Protein AF-A0A321LHD3-F1 (afdb_monomer_lite)

Sequence (73 aa):
MPYEVYLYSIPKVSDDGKQSIPGPDSKRQEFASVDQARSFVNENKDKYDRIVLMESGGDGQKVVERYVDGNQA

Structure (mmCIF, N/CA/C/O backbone):
data_AF-A0A321LHD3-F1
#
_entry.id   AF-A0A321LHD3-F1
#
loop_
_atom_site.group_PDB
_atom_site.id
_atom_site.type_symbol
_atom_site.label_atom_id
_atom_site.label_alt_id
_atom_site.label_comp_id
_atom_site.label_asym_id
_atom_site.label_entity_id
_atom_site.label_seq_id
_atom_site.pdbx_PDB_ins_code
_atom_site.Cartn_x
_atom_site.Cartn_y
_atom_site.Cartn_z
_atom_site.occupancy
_atom_site.B_iso_or_equiv
_atom_site.auth_seq_id
_atom_site.auth_comp_id
_atom_site.auth_asym_id
_atom_site.auth_atom_id
_atom_site.pdbx_PDB_model_num
ATOM 1 N N . MET A 1 1 ? 9.390 1.454 -14.060 1.00 69.19 1 MET A N 1
ATOM 2 C CA . MET A 1 1 ? 8.033 0.870 -14.043 1.00 69.19 1 MET A CA 1
ATOM 3 C C . MET A 1 1 ? 7.269 1.572 -12.929 1.00 69.19 1 MET A C 1
ATOM 5 O O . MET A 1 1 ? 7.888 1.770 -11.887 1.00 69.19 1 MET A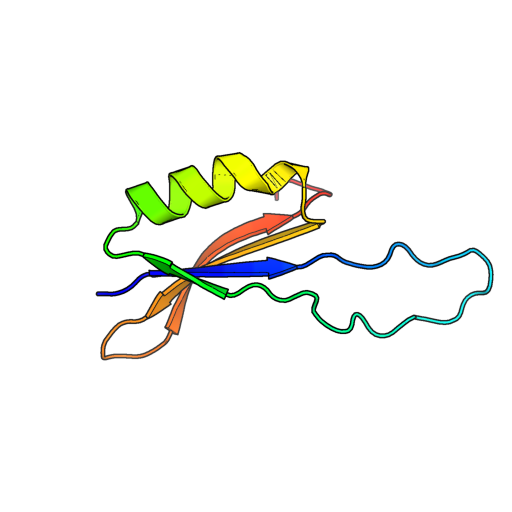 O 1
ATOM 9 N N . PRO A 1 2 ? 6.038 2.062 -13.155 1.00 84.75 2 PRO A N 1
ATOM 10 C CA . PRO A 1 2 ? 5.274 2.760 -12.123 1.00 84.75 2 PRO A CA 1
ATOM 11 C C . PRO A 1 2 ? 4.786 1.800 -11.031 1.00 84.75 2 PRO A C 1
ATOM 13 O O . PRO A 1 2 ? 4.417 0.657 -11.299 1.00 84.75 2 PRO A O 1
ATOM 16 N N . TYR A 1 3 ? 4.769 2.291 -9.798 1.00 88.25 3 TYR A N 1
ATOM 17 C CA . TYR A 1 3 ? 4.223 1.599 -8.636 1.00 88.25 3 TYR A CA 1
ATOM 18 C C . TYR A 1 3 ? 2.897 2.240 -8.251 1.00 88.25 3 TYR A C 1
ATOM 20 O O . TYR A 1 3 ? 2.777 3.459 -8.267 1.00 88.25 3 TYR A O 1
ATOM 28 N N . GLU A 1 4 ? 1.907 1.442 -7.880 1.00 88.88 4 GLU A N 1
ATOM 29 C CA . GLU A 1 4 ? 0.584 1.914 -7.487 1.00 88.88 4 GLU A CA 1
ATOM 30 C C . GLU A 1 4 ? 0.283 1.475 -6.055 1.00 88.88 4 GLU A C 1
ATOM 32 O O . GLU A 1 4 ? 0.355 0.291 -5.730 1.00 88.88 4 GLU A O 1
ATOM 37 N N . VAL A 1 5 ? -0.082 2.417 -5.192 1.00 88.38 5 VAL A N 1
ATOM 38 C CA . VAL A 1 5 ? -0.542 2.129 -3.831 1.00 88.38 5 VAL A CA 1
ATOM 39 C C . VAL A 1 5 ? -2.053 2.269 -3.783 1.00 88.38 5 VAL A C 1
ATOM 41 O O . VAL A 1 5 ? -2.592 3.317 -4.132 1.00 88.38 5 VAL A O 1
ATOM 44 N N . TYR A 1 6 ? -2.720 1.222 -3.314 1.00 87.50 6 TYR A N 1
ATOM 45 C CA . TYR A 1 6 ? -4.158 1.167 -3.097 1.00 87.50 6 TYR A CA 1
ATOM 46 C C . TYR A 1 6 ? -4.437 1.167 -1.601 1.00 87.50 6 TYR A C 1
ATOM 48 O O . TYR A 1 6 ? -3.996 0.271 -0.879 1.00 87.50 6 TYR A O 1
ATOM 56 N N . LEU A 1 7 ? -5.175 2.169 -1.145 1.00 85.62 7 LEU A N 1
ATOM 57 C CA . LEU A 1 7 ? -5.583 2.337 0.245 1.00 85.62 7 LEU A CA 1
ATOM 58 C C . LEU A 1 7 ? -7.028 1.858 0.406 1.00 85.62 7 LEU A C 1
ATOM 60 O O . LEU A 1 7 ? -7.865 2.135 -0.447 1.00 85.62 7 LEU A O 1
ATOM 64 N N . TYR A 1 8 ? -7.332 1.133 1.475 1.00 80.94 8 TYR A N 1
ATOM 65 C CA . TYR A 1 8 ? -8.664 0.601 1.741 1.00 80.94 8 TYR A CA 1
ATOM 66 C C . TYR A 1 8 ? -9.039 0.861 3.197 1.00 80.94 8 TYR A C 1
ATOM 68 O O . TYR A 1 8 ? -8.403 0.331 4.108 1.00 80.94 8 TYR A O 1
ATOM 76 N N . SER A 1 9 ? -10.110 1.623 3.395 1.00 77.19 9 SER A N 1
ATOM 77 C CA . SER A 1 9 ? -10.803 1.720 4.679 1.00 77.19 9 SER A CA 1
ATOM 78 C C . SER A 1 9 ? -11.941 0.706 4.688 1.00 77.19 9 SER A C 1
ATOM 80 O O . SER A 1 9 ? -12.834 0.756 3.840 1.00 77.19 9 SER A O 1
ATOM 82 N N . ILE A 1 10 ? -11.886 -0.252 5.604 1.00 73.50 10 ILE A N 1
ATOM 83 C CA . ILE A 1 10 ? -12.901 -1.288 5.754 1.00 73.50 10 ILE A CA 1
ATOM 84 C C . ILE A 1 10 ? -13.856 -0.801 6.845 1.00 73.50 10 ILE A C 1
ATOM 86 O O . ILE A 1 10 ? -13.453 -0.721 8.005 1.00 73.50 10 ILE A O 1
ATOM 90 N N . PRO A 1 11 ? -15.120 -0.477 6.522 1.00 65.44 11 PRO A N 1
ATOM 91 C CA . PRO A 1 11 ? -16.079 -0.093 7.543 1.00 65.44 11 PRO A CA 1
ATOM 92 C C . PRO A 1 11 ? -16.228 -1.246 8.540 1.00 65.44 11 PRO A C 1
ATOM 94 O O . PRO A 1 11 ? -16.644 -2.351 8.186 1.00 65.44 11 PRO A O 1
ATOM 97 N N . LYS A 1 12 ? -15.847 -0.988 9.794 1.00 63.84 12 LYS A N 1
ATOM 98 C CA . LYS A 1 12 ? -16.045 -1.921 10.904 1.00 63.84 12 LYS A CA 1
ATOM 99 C C . LYS A 1 12 ? -17.556 -2.013 11.118 1.00 63.84 12 LYS A C 1
ATOM 101 O O . LYS A 1 12 ? -18.209 -1.000 11.349 1.00 63.84 12 LYS A O 1
ATOM 106 N N . VAL A 1 13 ? -18.107 -3.205 10.896 1.00 60.59 13 VAL A N 1
ATOM 107 C CA . VAL A 1 13 ? -19.552 -3.476 10.897 1.00 60.59 13 VAL A CA 1
ATOM 108 C C . VAL A 1 13 ? -20.170 -2.932 12.186 1.00 60.59 13 VAL A C 1
ATOM 110 O O . VAL A 1 13 ? -19.667 -3.222 13.269 1.00 60.59 13 VAL A O 1
ATOM 113 N N . SER A 1 14 ? -21.232 -2.138 12.075 1.00 54.38 14 SER A N 1
ATOM 114 C CA . SER A 1 14 ? -22.055 -1.771 13.226 1.00 54.38 14 SER A CA 1
ATOM 115 C C . SER A 1 14 ? -22.911 -2.973 13.669 1.00 54.38 14 SER A C 1
ATOM 117 O O . SER A 1 14 ? -23.164 -3.890 12.883 1.00 54.38 14 SER A O 1
ATOM 119 N N . ASP A 1 15 ? -23.310 -2.987 14.947 1.00 55.56 15 ASP A N 1
ATOM 120 C CA . ASP A 1 15 ? -23.964 -4.092 15.692 1.00 55.56 15 ASP A CA 1
ATOM 121 C C . ASP A 1 15 ? -25.260 -4.661 15.062 1.00 55.56 15 ASP A C 1
ATOM 123 O O . ASP A 1 15 ? -25.808 -5.668 15.499 1.00 55.56 15 ASP A O 1
ATOM 127 N N . ASP A 1 16 ? -25.776 -4.022 14.020 1.00 58.44 16 ASP A N 1
ATOM 128 C CA . ASP A 1 16 ? -27.030 -4.308 13.330 1.00 58.44 16 ASP A CA 1
ATOM 129 C C . ASP A 1 16 ? -26.893 -5.293 12.149 1.00 58.44 16 ASP A C 1
ATOM 131 O O . ASP A 1 16 ? -27.850 -5.522 11.404 1.00 58.44 16 ASP A O 1
ATOM 135 N N . GLY A 1 17 ? -25.724 -5.926 11.987 1.00 55.38 17 GLY A N 1
ATOM 136 C CA . GLY A 1 17 ? -25.534 -7.122 11.150 1.00 55.38 17 GLY A CA 1
ATOM 137 C C . GLY A 1 17 ? -25.686 -6.908 9.640 1.00 55.38 17 GLY A C 1
ATOM 138 O O . GLY A 1 17 ? -25.557 -7.852 8.857 1.00 55.38 17 GLY A O 1
ATOM 139 N N . LYS A 1 18 ? -25.922 -5.672 9.195 1.00 58.53 18 LYS A N 1
ATOM 140 C CA . LYS A 1 18 ? -25.877 -5.320 7.779 1.00 58.53 18 LYS A CA 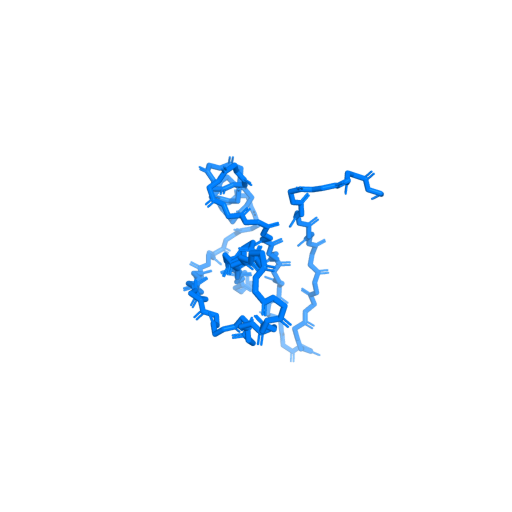1
ATOM 141 C C . LYS A 1 18 ? -24.415 -5.187 7.383 1.00 58.53 18 LYS A C 1
ATOM 143 O O . LYS A 1 18 ? -23.759 -4.207 7.722 1.00 58.53 18 LYS A O 1
ATOM 148 N N . GLN A 1 19 ? -23.909 -6.181 6.651 1.00 48.88 19 GLN A N 1
ATOM 149 C CA . GLN A 1 19 ? -22.666 -6.043 5.900 1.00 48.88 19 GLN A CA 1
ATOM 150 C C . GLN A 1 19 ? -22.799 -4.825 4.985 1.00 48.88 19 GLN A C 1
ATOM 152 O O . GLN A 1 19 ? -23.398 -4.895 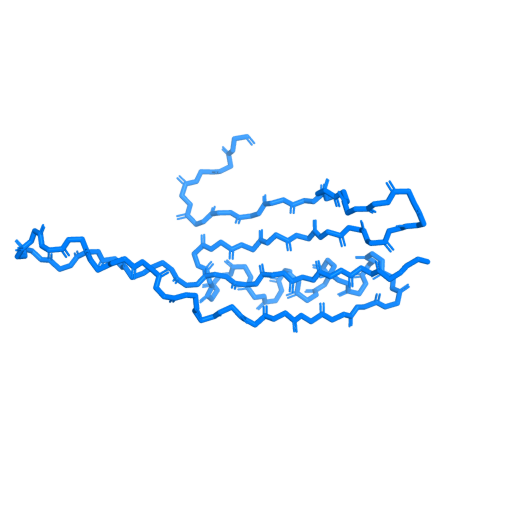3.912 1.00 48.88 19 GLN A O 1
ATOM 157 N N . SER A 1 20 ? -22.254 -3.694 5.424 1.00 47.19 20 SER A N 1
ATOM 158 C CA . SER A 1 20 ? -21.986 -2.582 4.534 1.00 47.19 20 SER A CA 1
ATOM 159 C C . SER A 1 20 ? -20.911 -3.094 3.590 1.00 47.19 20 SER A C 1
ATOM 161 O O . SER A 1 20 ? -19.777 -3.327 4.010 1.00 47.19 20 SER A O 1
ATOM 163 N N . ILE A 1 21 ? -21.299 -3.409 2.351 1.00 49.06 21 ILE A N 1
ATOM 164 C CA . ILE A 1 21 ? -20.351 -3.781 1.303 1.00 49.06 21 ILE A CA 1
ATOM 165 C C . ILE A 1 21 ? -19.320 -2.651 1.294 1.00 49.06 21 ILE A C 1
ATOM 167 O O . ILE A 1 21 ? -19.734 -1.507 1.092 1.00 49.06 21 ILE A O 1
ATOM 171 N N . PRO A 1 22 ? -18.031 -2.920 1.570 1.00 50.78 22 PRO A N 1
ATOM 172 C CA . PRO A 1 22 ? -17.010 -1.888 1.593 1.00 50.78 22 PRO A CA 1
ATOM 173 C C . PRO A 1 22 ? -16.962 -1.234 0.216 1.00 50.78 22 PRO A C 1
ATOM 175 O O . PRO A 1 22 ? -16.376 -1.768 -0.724 1.00 50.78 22 PRO A O 1
ATOM 178 N N . GLY A 1 23 ? -17.645 -0.102 0.079 1.00 47.38 23 GLY A N 1
ATOM 179 C CA . GLY A 1 23 ? -17.432 0.812 -1.018 1.00 47.38 23 GLY A CA 1
ATOM 180 C C . GLY A 1 23 ? -16.031 1.357 -0.803 1.00 47.38 23 GLY A C 1
ATOM 181 O O . GLY A 1 23 ? -15.781 1.933 0.257 1.00 47.38 23 GLY A O 1
ATOM 182 N N . PRO A 1 24 ? -15.094 1.105 -1.718 1.00 48.00 24 PRO A N 1
ATOM 183 C CA . PRO A 1 24 ? -13.734 1.517 -1.501 1.00 48.00 24 PRO A CA 1
ATOM 184 C C . PRO A 1 24 ? -13.678 3.036 -1.357 1.00 48.00 24 PRO A C 1
ATOM 186 O O . PRO A 1 24 ? -13.920 3.756 -2.324 1.00 48.00 24 PRO A O 1
ATOM 189 N N . ASP A 1 25 ? -13.218 3.526 -0.211 1.00 53.28 25 ASP A N 1
ATOM 190 C CA . ASP A 1 25 ? -12.513 4.810 -0.165 1.00 53.28 25 ASP A CA 1
ATOM 191 C C . ASP A 1 25 ? -11.110 4.600 -0.784 1.00 53.28 25 ASP A C 1
ATOM 193 O O . ASP A 1 25 ? -10.067 4.857 -0.178 1.00 53.28 25 ASP A O 1
ATOM 197 N N . SER A 1 26 ? -11.082 3.985 -1.981 1.00 63.09 26 SER A N 1
ATOM 198 C CA . SER A 1 26 ? -9.871 3.563 -2.673 1.00 63.09 26 SER A CA 1
ATOM 199 C C . SER A 1 26 ? -9.202 4.769 -3.260 1.00 63.09 26 SER A C 1
ATOM 201 O O . SER A 1 26 ? -9.432 5.158 -4.404 1.00 63.09 26 SER A O 1
ATOM 203 N N . LYS A 1 27 ? -8.308 5.335 -2.467 1.00 75.81 27 LYS A N 1
ATOM 204 C CA . LYS A 1 27 ? -7.287 6.213 -3.000 1.00 75.81 27 LYS A CA 1
ATOM 205 C C . LYS A 1 27 ? -6.226 5.346 -3.655 1.00 75.81 27 LYS A C 1
ATOM 207 O O . LYS A 1 27 ? -5.622 4.484 -3.013 1.00 75.81 27 LYS A O 1
ATOM 212 N N . ARG A 1 28 ? -6.042 5.581 -4.951 1.00 84.38 28 ARG A N 1
ATOM 213 C CA . ARG A 1 28 ? -4.928 5.060 -5.733 1.00 84.38 28 ARG A CA 1
ATOM 214 C C . ARG A 1 28 ? -3.915 6.177 -5.913 1.00 84.38 28 ARG A C 1
ATOM 216 O O . ARG A 1 28 ? -4.287 7.262 -6.358 1.00 84.38 28 ARG A O 1
ATOM 223 N N . GLN A 1 29 ? -2.655 5.903 -5.603 1.00 87.75 29 GLN A N 1
ATOM 224 C CA . GLN A 1 29 ? -1.568 6.837 -5.864 1.00 87.75 29 GLN A CA 1
ATOM 225 C C . GLN A 1 29 ? -0.412 6.152 -6.582 1.00 87.75 29 GLN A C 1
ATOM 227 O O . GLN A 1 29 ? 0.003 5.058 -6.205 1.00 87.75 29 GLN A O 1
ATOM 232 N N . GLU A 1 30 ? 0.084 6.807 -7.627 1.00 88.94 30 GLU A N 1
ATOM 233 C CA . GLU A 1 30 ? 1.167 6.314 -8.472 1.00 88.94 30 GLU A CA 1
ATOM 234 C C . GLU A 1 30 ? 2.507 6.909 -8.023 1.00 88.94 30 GLU A C 1
ATO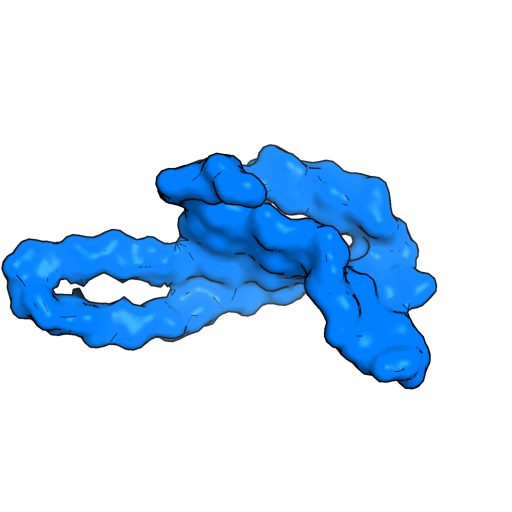M 236 O O . GLU A 1 30 ? 2.595 8.089 -7.676 1.00 88.94 30 GLU A O 1
ATOM 241 N N . PHE A 1 31 ? 3.556 6.094 -8.049 1.00 90.00 31 PHE A N 1
ATOM 242 C CA . PHE A 1 31 ? 4.909 6.447 -7.640 1.00 90.00 31 PHE A CA 1
ATOM 243 C C . PHE A 1 31 ? 5.924 5.989 -8.686 1.00 90.00 31 PHE A C 1
ATOM 245 O O . PHE A 1 31 ? 5.775 4.943 -9.320 1.00 90.00 31 PHE A O 1
ATOM 252 N N . ALA A 1 32 ? 6.992 6.771 -8.849 1.00 88.44 32 ALA A N 1
ATOM 253 C CA . ALA A 1 32 ? 8.055 6.471 -9.805 1.00 88.44 32 ALA A CA 1
ATOM 254 C C . ALA A 1 32 ? 9.032 5.394 -9.296 1.00 88.44 32 ALA A C 1
ATOM 256 O O . ALA A 1 32 ? 9.707 4.752 -10.103 1.00 88.44 32 ALA A O 1
ATOM 257 N N . SER A 1 33 ? 9.109 5.188 -7.976 1.00 89.56 33 SER A N 1
ATOM 258 C CA . SER A 1 33 ? 9.968 4.185 -7.342 1.00 89.56 33 SER A CA 1
ATOM 259 C C . SER A 1 33 ? 9.269 3.448 -6.198 1.00 89.56 33 SER A C 1
ATOM 261 O O . SER A 1 33 ? 8.374 3.983 -5.539 1.00 89.56 33 SER A O 1
ATOM 263 N N . VAL A 1 34 ? 9.732 2.221 -5.937 1.00 87.81 34 VAL A N 1
ATOM 264 C CA . VAL A 1 34 ? 9.239 1.381 -4.837 1.00 87.81 34 VAL A CA 1
ATOM 265 C C . VAL A 1 34 ? 9.488 2.022 -3.472 1.00 87.81 34 VAL A C 1
ATOM 267 O O . VAL A 1 34 ? 8.640 1.926 -2.592 1.00 87.81 34 VAL A O 1
ATOM 270 N N . ASP A 1 35 ? 10.609 2.726 -3.299 1.00 90.38 35 ASP A N 1
ATOM 271 C CA . ASP A 1 35 ? 10.972 3.346 -2.021 1.00 90.38 35 ASP A CA 1
ATOM 272 C C . ASP A 1 35 ? 10.028 4.496 -1.657 1.00 90.38 35 ASP A C 1
ATOM 274 O O . ASP A 1 35 ? 9.594 4.602 -0.510 1.00 90.38 35 ASP A O 1
ATOM 278 N N . GLN A 1 36 ? 9.641 5.319 -2.641 1.00 90.62 36 GLN A N 1
ATOM 279 C CA . GLN A 1 36 ? 8.637 6.368 -2.438 1.00 90.62 36 GLN A CA 1
ATOM 280 C C . GLN A 1 36 ? 7.283 5.764 -2.075 1.00 90.62 36 GLN A C 1
ATOM 282 O O . GLN A 1 36 ? 6.633 6.214 -1.130 1.00 90.62 36 GLN A O 1
ATOM 287 N N . ALA A 1 37 ? 6.891 4.708 -2.789 1.00 89.81 37 ALA A N 1
ATOM 288 C CA . ALA A 1 37 ? 5.643 4.012 -2.537 1.00 89.81 37 ALA A CA 1
ATOM 289 C C . ALA A 1 37 ? 5.626 3.387 -1.128 1.00 89.81 37 ALA A C 1
ATOM 291 O O . ALA A 1 37 ? 4.659 3.556 -0.392 1.00 89.81 37 ALA A O 1
ATOM 292 N N . ARG A 1 38 ? 6.724 2.755 -0.696 1.00 89.44 38 ARG A N 1
ATOM 293 C CA . ARG A 1 38 ? 6.890 2.199 0.658 1.00 89.44 38 ARG A CA 1
ATOM 294 C C . ARG A 1 38 ? 6.892 3.260 1.753 1.00 89.44 38 ARG A C 1
ATOM 296 O O . ARG A 1 38 ? 6.307 3.028 2.809 1.00 89.44 38 ARG A O 1
ATOM 303 N N . SER A 1 39 ? 7.527 4.411 1.529 1.00 91.38 39 SER A N 1
ATOM 304 C CA . SER A 1 39 ? 7.476 5.535 2.475 1.00 91.38 39 SER A CA 1
ATOM 305 C C . SER A 1 39 ? 6.034 5.996 2.672 1.00 91.38 39 SER A C 1
ATOM 307 O O . SER A 1 39 ? 5.547 6.054 3.799 1.00 91.38 39 SER A O 1
ATOM 309 N N . PHE A 1 40 ? 5.311 6.198 1.570 1.00 90.12 40 PHE A N 1
ATOM 310 C CA . PHE A 1 40 ? 3.904 6.574 1.605 1.00 90.12 40 PHE A CA 1
ATOM 311 C C . PHE A 1 40 ? 3.027 5.520 2.294 1.00 90.12 40 PHE A C 1
ATOM 313 O O . PHE A 1 40 ? 2.157 5.862 3.094 1.00 90.12 40 PHE A O 1
ATOM 320 N N . VAL A 1 41 ? 3.262 4.233 2.035 1.00 88.38 41 VAL A N 1
ATOM 321 C CA . VAL A 1 41 ? 2.567 3.145 2.732 1.00 88.38 41 VAL A CA 1
ATOM 322 C C . VAL A 1 41 ? 2.845 3.202 4.234 1.00 88.38 41 VAL A C 1
ATOM 324 O O . VAL A 1 41 ? 1.907 3.139 5.020 1.00 88.38 41 VAL A O 1
ATOM 327 N N . ASN A 1 42 ? 4.098 3.391 4.655 1.00 88.94 42 ASN A N 1
ATOM 328 C CA . ASN A 1 42 ? 4.454 3.490 6.072 1.00 88.94 42 ASN A CA 1
ATOM 329 C C . ASN A 1 42 ? 3.822 4.693 6.785 1.00 88.94 42 ASN A C 1
ATOM 331 O O . ASN A 1 42 ? 3.498 4.581 7.961 1.00 88.94 42 ASN A O 1
ATOM 335 N N . GLU A 1 43 ? 3.617 5.813 6.093 1.00 88.56 43 GLU A N 1
ATOM 336 C CA . GLU A 1 43 ? 2.938 7.000 6.638 1.00 88.56 43 GLU A CA 1
ATOM 337 C C . GLU A 1 43 ? 1.412 6.836 6.753 1.00 88.56 43 GLU A C 1
ATOM 339 O O . GLU A 1 43 ? 0.743 7.604 7.456 1.00 88.56 43 GLU A O 1
ATOM 344 N N . ASN A 1 44 ? 0.843 5.873 6.023 1.00 85.19 44 ASN A N 1
ATOM 345 C CA . ASN A 1 44 ? -0.601 5.678 5.914 1.00 85.19 44 ASN A CA 1
ATOM 346 C C . ASN A 1 44 ? -1.091 4.346 6.490 1.00 85.19 44 ASN A C 1
ATOM 348 O O . ASN A 1 44 ? -2.292 4.211 6.701 1.00 85.19 44 ASN A O 1
ATOM 352 N N . LYS A 1 45 ? -0.211 3.381 6.780 1.00 82.38 45 LYS A N 1
ATOM 353 C CA . LYS A 1 45 ? -0.576 2.032 7.257 1.00 82.38 45 LYS A CA 1
ATOM 354 C C . LYS A 1 45 ? -1.417 2.022 8.529 1.00 82.38 45 LYS A C 1
ATOM 356 O O . LYS A 1 45 ? -2.213 1.113 8.691 1.00 82.38 45 LYS A O 1
ATOM 361 N N . ASP A 1 46 ? -1.285 3.046 9.368 1.00 83.25 46 ASP A N 1
ATOM 362 C CA . ASP A 1 46 ? -2.045 3.174 10.617 1.00 83.25 46 ASP A CA 1
ATOM 363 C C . ASP A 1 46 ? -3.373 3.939 10.426 1.00 83.25 46 ASP A C 1
ATOM 365 O O . ASP A 1 46 ? -4.163 4.074 11.357 1.00 83.25 46 ASP A O 1
ATOM 369 N N . LYS A 1 47 ? -3.619 4.490 9.228 1.00 81.81 47 LYS A N 1
ATOM 370 C CA . LYS A 1 47 ? -4.822 5.278 8.890 1.00 81.81 47 LYS A CA 1
ATOM 371 C C . LYS A 1 47 ? -5.856 4.488 8.091 1.00 81.81 47 LYS A C 1
ATOM 373 O O . LYS A 1 47 ? -6.999 4.926 7.999 1.00 81.81 47 LYS A O 1
ATOM 378 N N . TYR A 1 48 ? -5.444 3.385 7.474 1.00 81.62 48 TYR A N 1
ATOM 379 C CA . TYR A 1 48 ? -6.276 2.561 6.602 1.00 81.62 48 TYR A CA 1
ATOM 380 C C . TYR A 1 48 ? -6.206 1.110 7.059 1.00 81.62 48 TYR A C 1
ATOM 382 O O . TYR A 1 48 ? -5.129 0.606 7.360 1.00 81.62 48 TYR A O 1
ATOM 390 N N . ASP A 1 49 ? -7.336 0.410 7.029 1.00 80.88 49 ASP A N 1
ATOM 391 C CA . ASP A 1 49 ? -7.406 -0.992 7.451 1.00 80.88 49 ASP A CA 1
ATOM 392 C C . ASP A 1 49 ? -6.614 -1.929 6.528 1.00 80.88 49 ASP A C 1
ATOM 394 O O . ASP A 1 49 ? -6.215 -3.029 6.922 1.00 80.88 49 ASP A O 1
ATOM 398 N N . ARG A 1 50 ? -6.405 -1.535 5.266 1.00 84.50 50 ARG A N 1
ATOM 399 C CA . ARG A 1 50 ? -5.578 -2.283 4.321 1.00 84.50 50 ARG A CA 1
ATOM 400 C C . ARG A 1 50 ? -4.879 -1.366 3.329 1.00 84.50 50 ARG A C 1
ATOM 402 O O . ARG A 1 50 ? -5.486 -0.465 2.763 1.00 84.50 50 ARG A O 1
ATOM 409 N N . ILE A 1 51 ? -3.622 -1.677 3.033 1.00 87.19 51 ILE A N 1
ATOM 410 C CA . ILE A 1 51 ? -2.847 -1.035 1.970 1.00 87.19 51 ILE A CA 1
ATOM 411 C C . ILE A 1 51 ? -2.225 -2.103 1.076 1.00 87.19 51 ILE A C 1
ATOM 413 O O . ILE A 1 51 ? -1.700 -3.100 1.569 1.00 87.19 51 ILE A O 1
ATOM 417 N N . VAL A 1 52 ? -2.285 -1.913 -0.240 1.00 88.12 52 VAL A N 1
ATOM 418 C CA . VAL A 1 52 ? -1.677 -2.811 -1.229 1.00 88.12 52 VAL A CA 1
ATOM 419 C C . VAL A 1 52 ? -0.749 -2.005 -2.124 1.00 88.12 52 VAL A C 1
ATOM 421 O O . VAL A 1 52 ? -1.190 -1.067 -2.781 1.00 88.12 52 VAL A O 1
ATOM 424 N N . LEU A 1 53 ? 0.524 -2.382 -2.160 1.00 89.56 53 LEU A N 1
ATOM 425 C CA . LEU A 1 53 ? 1.508 -1.869 -3.101 1.00 89.56 53 LEU A CA 1
ATOM 426 C C . LEU A 1 53 ? 1.577 -2.811 -4.302 1.00 89.56 53 LEU A C 1
ATOM 428 O O . LEU A 1 53 ? 1.842 -4.005 -4.146 1.00 89.56 53 LEU A O 1
ATOM 432 N N . MET A 1 54 ? 1.367 -2.271 -5.494 1.00 89.06 54 MET A N 1
ATOM 433 C CA . MET A 1 54 ? 1.478 -2.985 -6.757 1.00 89.06 54 MET A CA 1
ATOM 434 C C . MET A 1 54 ? 2.586 -2.387 -7.618 1.00 89.06 54 MET A C 1
ATOM 436 O O . MET A 1 54 ? 2.824 -1.183 -7.609 1.00 89.06 54 MET A O 1
ATOM 440 N N . GLU A 1 55 ? 3.249 -3.237 -8.383 1.00 88.94 55 GLU A N 1
ATOM 441 C CA . GLU A 1 55 ? 4.134 -2.858 -9.473 1.00 88.94 55 GLU A CA 1
ATOM 442 C C . GLU A 1 55 ? 3.362 -3.062 -10.776 1.00 88.94 55 GLU A C 1
ATOM 444 O O . GLU A 1 55 ? 2.929 -4.176 -11.085 1.00 88.94 55 GLU A O 1
ATOM 449 N N . SER A 1 56 ? 3.164 -1.980 -11.523 1.00 79.31 56 SER A N 1
ATOM 450 C CA . SER A 1 56 ? 2.508 -2.004 -12.827 1.00 79.31 56 SER A C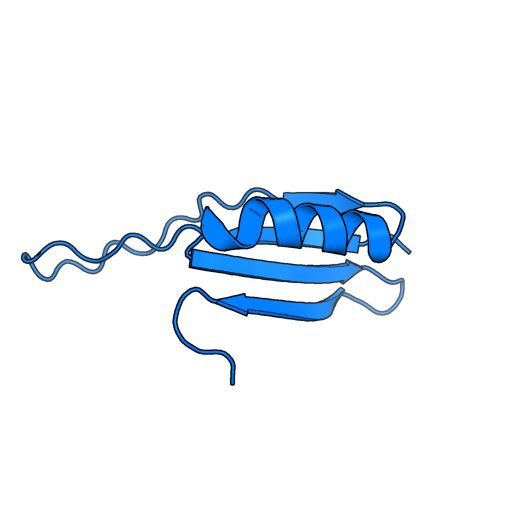A 1
ATOM 451 C C . SER A 1 56 ? 3.600 -2.008 -13.897 1.00 79.31 56 SER A C 1
ATOM 453 O O . SER A 1 56 ? 4.167 -0.972 -14.250 1.00 79.31 56 SER A O 1
ATOM 455 N N . GLY A 1 57 ? 3.956 -3.209 -14.357 1.00 77.19 57 GLY A N 1
ATOM 456 C CA . GLY A 1 57 ? 4.966 -3.454 -15.388 1.00 77.19 57 GLY A CA 1
ATOM 457 C C . GLY A 1 57 ? 4.343 -3.843 -16.731 1.00 77.19 57 GLY A C 1
ATOM 458 O O . GLY A 1 57 ? 3.150 -4.119 -16.821 1.00 77.19 57 GLY A O 1
ATOM 459 N N . GLY A 1 58 ? 5.161 -3.883 -17.788 1.00 65.44 58 GLY A N 1
ATOM 460 C CA . GLY A 1 58 ? 4.714 -4.226 -19.149 1.00 65.44 58 GLY A CA 1
ATOM 461 C C . GLY A 1 58 ? 4.069 -5.614 -19.289 1.00 65.44 58 GLY A C 1
ATOM 462 O O . GLY A 1 58 ? 3.290 -5.816 -20.214 1.00 65.44 58 GLY A O 1
ATOM 463 N N . ASP A 1 59 ? 4.329 -6.522 -18.344 1.00 67.69 59 ASP A N 1
ATOM 464 C CA . ASP A 1 59 ? 3.770 -7.882 -18.305 1.00 67.69 59 ASP A CA 1
ATOM 465 C C . ASP A 1 59 ? 2.538 -8.021 -17.383 1.00 67.69 59 ASP A C 1
ATOM 467 O O . ASP A 1 59 ? 2.013 -9.121 -17.209 1.00 67.69 59 ASP A O 1
ATOM 471 N N . GLY A 1 60 ? 2.059 -6.922 -16.784 1.00 73.94 60 GLY A N 1
ATOM 472 C CA . GLY A 1 60 ? 0.868 -6.898 -15.932 1.00 73.94 60 GLY A CA 1
ATOM 473 C C . GLY A 1 60 ? 1.083 -6.251 -14.561 1.00 73.94 60 GLY A C 1
ATOM 474 O O . GLY A 1 60 ? 2.123 -5.659 -14.269 1.00 73.94 60 GLY A O 1
ATOM 475 N N . GLN A 1 61 ? 0.058 -6.354 -13.713 1.00 79.81 61 GLN A N 1
ATOM 476 C CA . GLN A 1 61 ? 0.084 -5.851 -12.340 1.00 79.81 61 GLN A CA 1
ATOM 477 C C . GLN A 1 61 ? 0.529 -6.958 -11.385 1.00 79.81 61 GLN A C 1
ATOM 479 O O . GLN A 1 61 ? -0.074 -8.033 -11.342 1.00 79.81 61 GLN A O 1
ATOM 484 N N . LYS A 1 62 ? 1.567 -6.691 -10.593 1.00 85.94 62 LYS A N 1
ATOM 485 C CA . LYS A 1 62 ? 2.067 -7.611 -9.570 1.00 85.94 62 LYS A CA 1
ATOM 486 C C . LYS A 1 62 ? 1.923 -6.987 -8.191 1.00 85.94 62 LYS A C 1
ATOM 488 O O . LYS A 1 62 ? 2.348 -5.859 -7.971 1.00 85.94 62 LYS A O 1
ATOM 493 N N . VAL A 1 63 ? 1.373 -7.735 -7.236 1.00 85.06 63 VAL A N 1
ATOM 494 C CA . VAL A 1 63 ? 1.373 -7.312 -5.830 1.00 85.06 63 VAL A CA 1
ATO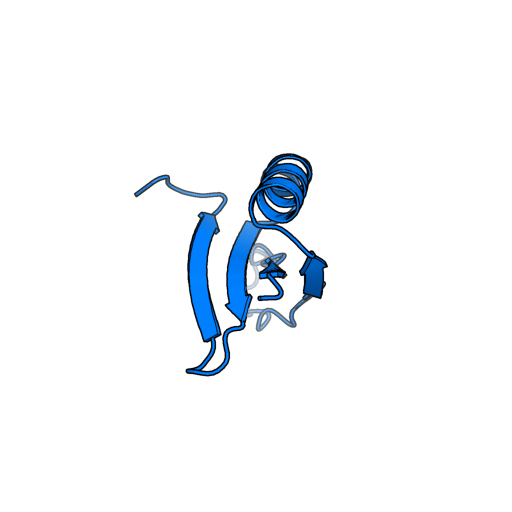M 495 C C . VAL A 1 63 ? 2.795 -7.421 -5.288 1.00 85.06 63 VAL A C 1
ATOM 497 O O . VAL A 1 63 ? 3.389 -8.499 -5.309 1.00 85.06 63 VAL A O 1
ATOM 500 N N . VAL A 1 64 ? 3.331 -6.298 -4.817 1.00 85.06 64 VAL A N 1
ATOM 501 C CA . VAL A 1 64 ? 4.645 -6.217 -4.172 1.00 85.06 64 VAL A CA 1
ATOM 502 C C . VAL A 1 64 ? 4.484 -6.496 -2.686 1.00 85.06 64 VAL A C 1
ATOM 504 O O . VAL A 1 64 ? 5.098 -7.421 -2.166 1.00 85.06 64 VAL A O 1
ATOM 507 N N . GLU A 1 65 ? 3.621 -5.729 -2.015 1.00 84.50 65 GLU A N 1
ATOM 508 C CA . GLU A 1 65 ? 3.425 -5.793 -0.566 1.00 84.50 65 GLU A CA 1
ATOM 509 C C . GLU A 1 65 ? 1.965 -5.529 -0.190 1.00 84.50 65 GLU A C 1
ATOM 511 O O . GLU A 1 65 ? 1.244 -4.784 -0.859 1.00 84.50 65 GLU A O 1
ATOM 516 N N . ARG A 1 66 ? 1.527 -6.139 0.913 1.00 84.06 66 ARG A N 1
ATOM 517 C CA . ARG A 1 66 ? 0.189 -5.959 1.475 1.00 84.06 66 ARG A CA 1
ATOM 518 C C . ARG A 1 66 ? 0.288 -5.743 2.980 1.00 84.06 66 ARG A C 1
ATOM 520 O O . ARG A 1 66 ? 0.886 -6.548 3.681 1.00 84.06 66 ARG A O 1
ATOM 527 N N . TYR A 1 67 ? -0.380 -4.702 3.459 1.00 82.12 67 TYR A N 1
ATOM 528 C CA . TYR A 1 67 ? -0.491 -4.335 4.866 1.00 82.12 67 TYR A CA 1
ATOM 529 C C . TYR A 1 67 ? -1.959 -4.409 5.275 1.00 82.12 67 TYR A C 1
ATOM 531 O O . TYR A 1 67 ? -2.836 -4.005 4.508 1.00 82.12 67 TYR A O 1
ATOM 539 N N . VAL A 1 68 ? -2.242 -4.980 6.443 1.00 78.69 68 VAL A N 1
ATOM 540 C CA . VAL A 1 68 ? -3.606 -5.168 6.956 1.00 78.69 68 VAL A CA 1
ATOM 541 C C . VAL A 1 68 ? -3.600 -4.935 8.465 1.00 78.69 68 VAL A C 1
ATOM 543 O O . VAL A 1 68 ? -2.748 -5.498 9.152 1.00 78.69 68 VAL A O 1
ATOM 546 N N . ASP A 1 69 ? -4.550 -4.150 8.971 1.00 69.62 69 ASP A N 1
ATOM 547 C CA . ASP A 1 69 ? -4.689 -3.740 10.383 1.00 69.62 69 ASP A CA 1
ATOM 548 C C . ASP A 1 69 ? -5.191 -4.878 11.304 1.00 69.62 69 ASP A C 1
ATOM 550 O O . ASP A 1 69 ? -6.119 -4.719 12.088 1.00 69.62 69 ASP A O 1
ATOM 554 N N . GLY A 1 70 ? -4.650 -6.094 11.190 1.00 53.59 70 GLY A N 1
ATOM 555 C CA . GLY A 1 70 ? -5.187 -7.210 11.984 1.00 53.59 70 GLY A CA 1
ATOM 556 C C . GLY A 1 70 ? -4.356 -8.474 12.117 1.00 53.59 70 GLY A C 1
ATOM 557 O O . GLY A 1 70 ? -4.724 -9.337 12.904 1.00 53.59 70 GLY A O 1
ATOM 558 N N . ASN A 1 71 ? -3.259 -8.618 11.385 1.00 41.25 71 ASN A N 1
ATOM 559 C CA . ASN A 1 71 ? -2.229 -9.610 11.675 1.00 41.25 71 ASN A CA 1
ATOM 560 C C . ASN A 1 71 ? -1.129 -9.424 10.639 1.00 41.25 71 ASN A C 1
ATOM 562 O O . ASN A 1 71 ? -1.399 -9.486 9.438 1.00 41.25 71 ASN A O 1
ATOM 566 N N . GLN A 1 72 ? 0.108 -9.248 11.093 1.00 39.34 72 GLN A N 1
ATOM 567 C CA . GLN A 1 72 ? 1.224 -9.733 10.295 1.00 39.34 72 GLN A CA 1
ATOM 568 C C . GLN A 1 72 ? 1.046 -11.252 10.190 1.00 39.34 72 GLN A C 1
ATOM 570 O O . GLN A 1 72 ? 1.008 -11.935 11.212 1.00 39.34 72 GLN A O 1
ATOM 575 N N . ALA A 1 73 ? 0.858 -11.756 8.974 1.00 38.97 73 ALA A N 1
ATOM 576 C CA . ALA A 1 73 ? 1.072 -13.159 8.650 1.00 38.97 73 ALA A CA 1
ATOM 577 C C . ALA A 1 73 ? 2.312 -13.239 7.764 1.00 38.97 73 ALA A C 1
ATOM 579 O O . ALA A 1 73 ? 2.422 -12.370 6.865 1.00 38.97 73 ALA A O 1
#

Radius of gyration: 13.74 Å; chains: 1; bounding box: 38×20×35 Å

Secondary structure (DSSP, 8-state):
--EEEEEE------TT-----------EEEESSHHHHHHHHHHHTTTSSEEEEEEEETTEEEEEEEEETT---

Foldseek 3Di:
DKKKKWFAAQPDDDPPPPRPPRPGPTDIDIDPDPVVVVVVCVVCLVVGQKMWMWDQDPVGIDTPDIHGNPDDD

pLDDT: mean 75.32, std 15.47, range [38.97, 91.38]